Protein AF-A0A379GE76-F1 (afdb_monomer_lite)

Structure (mmCIF, N/CA/C/O backbone):
data_AF-A0A379GE76-F1
#
_entry.id   AF-A0A379GE76-F1
#
loop_
_atom_site.group_PDB
_atom_site.id
_atom_site.type_symbol
_atom_site.label_atom_id
_atom_site.label_alt_id
_atom_site.label_comp_id
_atom_site.label_asym_id
_atom_site.label_entity_id
_atom_site.label_seq_id
_atom_site.pdbx_PDB_ins_code
_atom_site.Cartn_x
_atom_site.Cartn_y
_atom_site.Cartn_z
_atom_site.occupancy
_atom_site.B_iso_or_equiv
_atom_site.auth_seq_id
_atom_site.auth_comp_id
_atom_site.auth_asym_id
_atom_site.auth_atom_id
_atom_site.pdbx_PDB_model_num
ATOM 1 N N . MET A 1 1 ? 8.974 9.826 22.238 1.00 55.12 1 MET A N 1
ATOM 2 C CA . MET A 1 1 ? 9.952 9.254 21.281 1.00 55.12 1 MET A CA 1
ATOM 3 C C . MET A 1 1 ? 10.546 7.916 21.727 1.00 55.12 1 MET A C 1
ATOM 5 O O . MET A 1 1 ? 10.909 7.116 20.878 1.00 55.12 1 MET A O 1
ATOM 9 N N . THR A 1 2 ? 10.591 7.616 23.027 1.00 44.22 2 THR A N 1
ATOM 10 C CA . THR A 1 2 ? 11.177 6.379 23.576 1.00 44.22 2 THR A CA 1
ATOM 11 C C . THR A 1 2 ? 10.398 5.110 23.203 1.00 44.22 2 THR A C 1
ATOM 13 O O . THR A 1 2 ? 11.009 4.115 22.840 1.00 44.22 2 THR A O 1
ATOM 16 N N . HIS A 1 3 ? 9.061 5.150 23.193 1.00 59.72 3 HIS A N 1
ATOM 17 C CA . HIS A 1 3 ? 8.235 3.976 22.873 1.00 59.72 3 HIS A CA 1
ATOM 18 C C . HIS A 1 3 ? 8.404 3.467 21.438 1.00 59.72 3 HIS A C 1
ATOM 20 O O . HIS A 1 3 ? 8.446 2.261 21.243 1.00 59.72 3 HIS A O 1
ATOM 26 N N . LEU A 1 4 ? 8.560 4.360 20.452 1.00 59.81 4 LEU A N 1
ATOM 27 C CA . LEU A 1 4 ? 8.788 3.953 19.062 1.00 59.81 4 LEU A CA 1
ATOM 28 C C . LEU A 1 4 ? 10.170 3.306 18.906 1.00 59.81 4 LEU A C 1
ATOM 30 O O . LEU A 1 4 ? 10.293 2.271 18.270 1.00 59.81 4 LEU A O 1
ATOM 34 N N . ARG A 1 5 ? 11.191 3.854 19.581 1.00 58.88 5 ARG A N 1
ATOM 35 C CA . ARG A 1 5 ? 12.540 3.274 19.595 1.00 58.88 5 ARG A CA 1
ATOM 36 C C . ARG A 1 5 ? 12.560 1.892 20.251 1.00 58.88 5 ARG A C 1
ATOM 38 O O . ARG A 1 5 ? 13.148 0.977 19.697 1.00 58.88 5 ARG A O 1
ATOM 45 N N . TYR A 1 6 ? 11.894 1.727 21.396 1.00 62.81 6 TYR A N 1
ATOM 46 C CA . TYR A 1 6 ? 11.773 0.423 22.061 1.00 62.81 6 TYR A CA 1
ATOM 47 C C . TYR A 1 6 ? 10.913 -0.567 21.268 1.00 62.81 6 TYR A C 1
ATOM 49 O O . TYR A 1 6 ? 11.210 -1.756 21.275 1.00 62.81 6 TYR A O 1
ATOM 57 N N . PHE A 1 7 ? 9.885 -0.091 20.561 1.00 65.44 7 PHE A N 1
ATOM 58 C CA . PHE A 1 7 ? 9.079 -0.909 19.658 1.00 65.44 7 PHE A CA 1
ATOM 59 C C . PHE A 1 7 ? 9.916 -1.429 18.485 1.00 65.44 7 PHE A C 1
ATOM 61 O O . PHE A 1 7 ? 9.905 -2.628 18.237 1.00 65.44 7 PHE A O 1
ATOM 68 N N . SER A 1 8 ? 10.709 -0.568 17.838 1.00 67.31 8 SER A N 1
ATOM 69 C CA . SER A 1 8 ? 11.627 -0.968 16.767 1.00 67.31 8 SER A CA 1
ATOM 70 C C . SER A 1 8 ? 12.723 -1.910 17.271 1.00 67.31 8 SER A C 1
ATOM 72 O O . SER A 1 8 ? 12.955 -2.941 16.662 1.00 67.31 8 SER A O 1
ATOM 74 N N . ILE A 1 9 ? 13.352 -1.624 18.415 1.00 65.62 9 ILE A N 1
ATOM 75 C CA . ILE A 1 9 ? 14.371 -2.518 18.992 1.00 65.62 9 ILE A CA 1
ATOM 76 C C . ILE A 1 9 ? 13.761 -3.890 19.320 1.00 65.62 9 ILE A C 1
ATOM 78 O O . ILE A 1 9 ? 14.342 -4.907 18.977 1.00 65.62 9 ILE A O 1
ATOM 82 N N . ARG A 1 10 ? 12.557 -3.950 19.903 1.00 67.00 10 ARG A N 1
ATOM 83 C CA . ARG A 1 10 ? 11.865 -5.227 20.154 1.00 67.00 10 ARG A CA 1
ATOM 84 C C . ARG A 1 10 ? 11.523 -5.975 18.862 1.00 67.00 10 ARG A C 1
ATOM 86 O O . ARG A 1 10 ? 11.594 -7.196 18.849 1.00 67.00 10 ARG A O 1
ATOM 93 N N . LEU A 1 11 ? 11.128 -5.247 17.819 1.00 63.97 11 LEU A N 1
ATOM 94 C CA . LEU A 1 11 ? 10.774 -5.808 16.516 1.00 63.97 11 LEU A CA 1
ATOM 95 C C . LEU A 1 11 ? 11.995 -6.403 15.797 1.00 63.97 11 LEU A C 1
ATOM 97 O O . LEU A 1 11 ? 11.869 -7.439 15.163 1.00 63.97 11 LEU A O 1
ATOM 101 N N . PHE A 1 12 ? 13.169 -5.779 15.931 1.00 65.75 12 PHE A N 1
ATOM 102 C CA . PHE A 1 12 ? 14.386 -6.169 15.207 1.00 65.75 12 PHE A CA 1
ATOM 103 C C . PHE A 1 12 ? 15.405 -6.972 16.039 1.00 65.75 12 PHE A C 1
ATOM 105 O O . PHE A 1 12 ? 16.416 -7.398 15.494 1.00 65.75 12 PHE A O 1
ATOM 112 N N . SER A 1 13 ? 15.203 -7.151 17.351 1.00 49.62 13 SER A N 1
ATOM 113 C CA . SER A 1 13 ? 16.159 -7.825 18.255 1.00 49.62 13 SER A CA 1
ATOM 114 C C . SER A 1 13 ? 15.664 -9.158 18.832 1.00 49.62 13 SER A C 1
ATOM 116 O O . SER A 1 13 ? 16.145 -9.566 19.890 1.00 49.62 13 SER A O 1
ATOM 118 N N . GLN A 1 14 ? 14.721 -9.854 18.187 1.00 51.31 14 GLN A N 1
ATOM 119 C CA . GLN A 1 14 ? 14.470 -11.252 18.556 1.00 51.31 14 GLN A CA 1
ATOM 120 C C . GLN A 1 14 ? 15.651 -12.135 18.111 1.00 51.31 14 GLN A C 1
ATOM 122 O O . GLN A 1 14 ? 16.094 -12.009 16.969 1.00 51.31 14 GLN A O 1
ATOM 127 N N . PRO A 1 15 ? 16.197 -12.986 19.002 1.00 46.62 15 PRO A N 1
ATOM 128 C CA . PRO A 1 15 ? 17.331 -13.838 18.682 1.00 46.62 15 PRO A CA 1
ATOM 129 C C . PRO A 1 15 ? 16.860 -15.008 17.815 1.00 46.62 15 PRO A C 1
ATOM 131 O O . PRO A 1 15 ? 16.119 -15.866 18.281 1.00 46.62 15 PRO A O 1
ATOM 134 N N . GLU A 1 16 ? 17.281 -14.971 16.554 1.00 52.97 16 GLU A N 1
ATOM 135 C CA . GLU A 1 16 ? 17.457 -16.080 15.609 1.00 52.97 16 GLU A CA 1
ATOM 136 C C . GLU A 1 16 ? 16.700 -17.382 15.931 1.00 52.97 16 GLU A C 1
ATOM 138 O O . GLU A 1 16 ? 17.243 -18.315 16.521 1.00 52.97 16 GLU A O 1
ATOM 143 N N . ASN A 1 17 ? 15.447 -17.455 15.487 1.00 43.12 17 ASN A N 1
ATOM 144 C CA . ASN A 1 17 ? 14.892 -18.643 14.840 1.00 43.12 17 ASN A CA 1
ATOM 145 C C . ASN A 1 17 ? 13.672 -18.216 14.013 1.00 43.12 17 ASN A C 1
ATOM 147 O O . ASN A 1 17 ? 12.792 -17.528 14.521 1.00 43.12 17 ASN A O 1
ATOM 151 N N . ASP A 1 18 ? 13.667 -18.642 12.752 1.00 39.56 18 ASP A N 1
ATOM 152 C CA . ASP A 1 18 ? 12.562 -18.590 11.792 1.00 39.56 18 ASP A CA 1
ATOM 153 C C . ASP A 1 18 ? 12.178 -17.210 11.228 1.00 39.56 18 ASP A C 1
ATOM 155 O O . ASP A 1 18 ? 11.331 -16.470 11.723 1.00 39.56 18 ASP A O 1
ATOM 159 N N . HIS A 1 19 ? 12.773 -16.898 10.076 1.00 47.84 19 HIS A N 1
ATOM 160 C CA . HIS A 1 19 ? 12.178 -15.992 9.100 1.00 47.84 19 HIS A CA 1
ATOM 161 C C . HIS A 1 19 ? 10.910 -16.639 8.500 1.00 47.84 19 HIS A C 1
ATOM 163 O O . HIS A 1 19 ? 11.003 -17.264 7.456 1.00 47.84 19 HIS A O 1
ATOM 169 N N . GLU A 1 20 ? 9.771 -16.540 9.197 1.00 47.34 20 GLU A N 1
ATOM 170 C CA . GLU A 1 20 ? 8.353 -16.752 8.792 1.00 47.34 20 GLU A CA 1
ATOM 171 C C . GLU A 1 20 ? 7.533 -16.781 10.112 1.00 47.34 20 GLU A C 1
ATOM 173 O O . GLU A 1 20 ? 8.081 -17.306 11.079 1.00 47.34 20 GLU A O 1
ATOM 178 N N . PRO A 1 21 ? 6.282 -16.269 10.294 1.00 44.72 21 PRO A N 1
ATOM 179 C CA . PRO A 1 21 ? 5.251 -15.707 9.405 1.00 44.72 21 PRO A CA 1
ATOM 180 C C . PRO A 1 21 ? 4.670 -14.3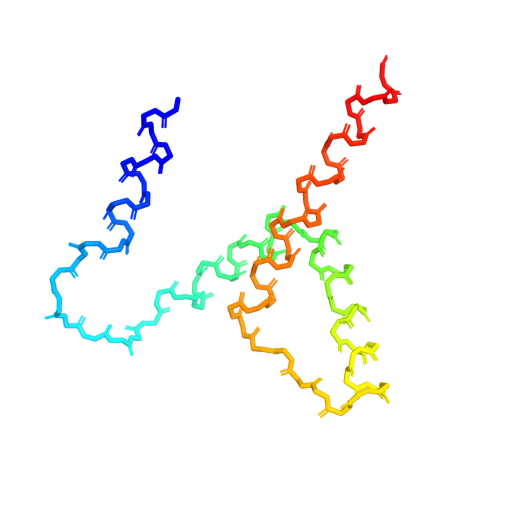47 9.914 1.00 44.72 21 PRO A C 1
ATOM 182 O O . PRO A 1 21 ? 3.526 -13.992 9.626 1.00 44.72 21 PRO A O 1
ATOM 185 N N . LEU A 1 22 ? 5.425 -13.592 10.724 1.00 48.38 22 LEU A N 1
ATOM 186 C CA . LEU A 1 22 ? 4.922 -12.419 11.464 1.00 48.38 22 LEU A CA 1
ATOM 187 C C . LEU A 1 22 ? 4.563 -11.211 10.566 1.00 48.38 22 LEU A C 1
ATOM 189 O O . LEU A 1 22 ? 3.716 -10.392 10.927 1.00 48.38 22 LEU A O 1
ATOM 193 N N . GLU A 1 23 ? 5.200 -11.089 9.396 1.00 55.09 23 GLU A N 1
ATOM 194 C CA . GLU A 1 23 ? 4.946 -10.003 8.432 1.00 55.09 23 GLU A CA 1
ATOM 195 C C . GLU A 1 23 ? 3.545 -10.087 7.811 1.00 55.09 23 GLU A C 1
ATOM 197 O O . GLU A 1 23 ? 2.890 -9.055 7.645 1.00 55.09 23 GLU A O 1
ATOM 202 N N . ASN A 1 24 ? 3.033 -11.301 7.574 1.00 62.12 24 ASN A N 1
ATOM 203 C CA . ASN A 1 24 ? 1.697 -11.499 7.009 1.00 62.12 24 ASN A CA 1
ATOM 204 C C . ASN A 1 24 ? 0.597 -11.084 7.995 1.00 62.12 24 ASN A C 1
ATOM 206 O O . ASN A 1 24 ? -0.313 -10.345 7.620 1.00 62.12 24 ASN A O 1
ATOM 210 N N . GLU A 1 25 ? 0.714 -11.465 9.273 1.00 74.00 25 GLU A N 1
ATOM 211 C CA . GLU A 1 25 ? -0.253 -11.049 10.301 1.00 74.00 25 GLU A CA 1
ATOM 212 C C . GLU A 1 25 ? -0.279 -9.528 10.481 1.00 74.00 25 GLU A C 1
ATOM 214 O O . GLU A 1 25 ? -1.349 -8.923 10.593 1.00 74.00 25 GLU A O 1
ATOM 219 N N . LEU A 1 26 ? 0.891 -8.880 10.484 1.00 79.19 26 LEU A N 1
ATOM 220 C CA . LEU A 1 26 ? 0.964 -7.428 10.605 1.00 79.19 26 LEU A CA 1
ATOM 221 C C . LEU A 1 26 ? 0.323 -6.733 9.403 1.00 79.19 26 LEU A C 1
ATOM 223 O O . LEU A 1 26 ? -0.422 -5.764 9.578 1.00 79.19 26 LEU A O 1
ATOM 227 N N . LEU A 1 27 ? 0.607 -7.215 8.193 1.00 80.06 27 LEU A N 1
ATOM 228 C CA . LEU A 1 27 ? 0.028 -6.657 6.986 1.00 80.06 27 LEU A CA 1
ATOM 229 C C . LEU A 1 27 ? -1.498 -6.795 6.992 1.00 80.06 27 LEU A C 1
ATOM 231 O O . LEU A 1 27 ? -2.184 -5.822 6.686 1.00 80.06 27 LEU A O 1
ATOM 235 N N . ASP A 1 28 ? -2.041 -7.938 7.401 1.00 85.69 28 ASP A N 1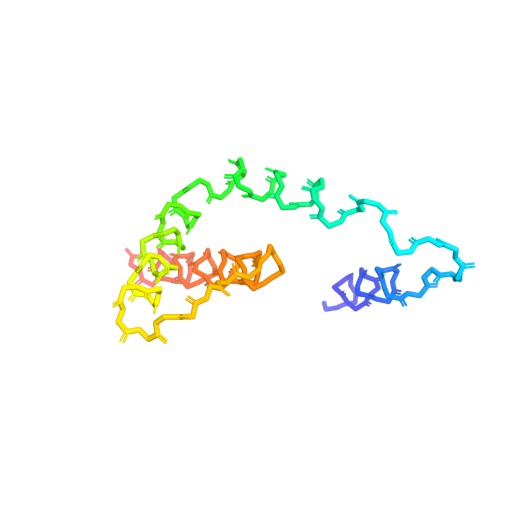
ATOM 236 C CA . ASP A 1 28 ? -3.491 -8.142 7.460 1.00 85.69 28 ASP A CA 1
ATOM 237 C C . ASP A 1 28 ? -4.165 -7.231 8.496 1.00 85.69 28 ASP A C 1
ATOM 239 O O . ASP A 1 28 ? -5.154 -6.561 8.182 1.00 85.69 28 ASP A O 1
ATOM 243 N N . ILE A 1 29 ? -3.564 -7.064 9.679 1.00 86.44 29 ILE A N 1
ATOM 244 C CA . ILE A 1 29 ? -4.031 -6.090 10.682 1.00 86.44 29 ILE A CA 1
ATOM 245 C C . ILE A 1 29 ? -4.032 -4.662 10.110 1.00 86.44 29 ILE A C 1
ATOM 247 O O . ILE A 1 29 ? -4.946 -3.869 10.367 1.00 86.44 29 ILE A O 1
ATOM 251 N N . ILE A 1 30 ? -2.997 -4.298 9.349 1.00 86.31 30 ILE A N 1
ATOM 252 C CA . ILE A 1 30 ? -2.853 -2.962 8.764 1.00 86.31 30 ILE A CA 1
ATOM 253 C C . ILE A 1 30 ? -3.835 -2.738 7.611 1.00 86.31 30 ILE A C 1
ATOM 255 O O . ILE A 1 30 ? -4.416 -1.653 7.539 1.00 86.31 30 ILE A O 1
ATOM 259 N N . LYS A 1 31 ? -4.065 -3.737 6.750 1.00 87.38 31 LYS A N 1
ATOM 260 C CA . LYS A 1 31 ? -5.072 -3.690 5.676 1.00 87.38 31 LYS A CA 1
ATOM 261 C C . LYS A 1 31 ? -6.465 -3.420 6.242 1.00 87.38 31 LYS A C 1
ATOM 263 O O . LYS A 1 31 ? -7.170 -2.554 5.719 1.00 87.38 31 LYS A O 1
ATOM 268 N N . ASP A 1 32 ? -6.821 -4.089 7.337 1.00 88.50 32 ASP A N 1
ATOM 269 C CA . ASP A 1 32 ? -8.111 -3.905 8.005 1.00 88.50 32 ASP A CA 1
ATOM 270 C C . ASP A 1 32 ? -8.217 -2.533 8.675 1.00 88.50 32 ASP A C 1
ATOM 272 O O . ASP A 1 32 ? -9.183 -1.791 8.471 1.00 88.50 32 ASP A O 1
ATOM 276 N N . LYS A 1 33 ? -7.194 -2.137 9.440 1.00 87.56 33 LYS A N 1
ATOM 277 C CA . LYS A 1 33 ? -7.198 -0.862 10.169 1.00 87.56 33 LYS A CA 1
ATOM 278 C C . LYS A 1 33 ? -7.133 0.359 9.245 1.00 87.56 33 LYS A C 1
ATOM 280 O O . LYS A 1 33 ? -7.740 1.390 9.540 1.00 87.56 33 LYS A O 1
ATOM 285 N N . TYR A 1 34 ? -6.391 0.266 8.145 1.00 90.38 34 TYR A N 1
ATOM 286 C CA . TYR A 1 34 ? -6.125 1.355 7.204 1.00 90.38 34 TYR A CA 1
ATOM 287 C C . TYR A 1 34 ? -6.677 1.038 5.813 1.00 90.38 34 TYR A C 1
ATOM 289 O O . TYR A 1 34 ? -5.998 1.218 4.802 1.00 90.38 34 TYR A O 1
ATOM 297 N N . HIS A 1 35 ? -7.947 0.634 5.757 1.00 93.44 35 HIS A N 1
ATOM 298 C CA . HIS A 1 35 ? -8.611 0.217 4.523 1.00 93.44 35 HIS A CA 1
ATOM 299 C C . HIS A 1 35 ? -8.472 1.228 3.368 1.00 93.44 35 HIS A C 1
ATOM 301 O O . HIS A 1 35 ? -8.110 0.863 2.254 1.00 93.44 35 HIS A O 1
ATOM 307 N N . GLN A 1 36 ? -8.703 2.523 3.616 1.00 94.75 36 GLN A N 1
ATOM 308 C CA . GLN A 1 36 ? -8.592 3.556 2.572 1.00 94.75 36 GLN A CA 1
ATOM 309 C C . GLN A 1 36 ? -7.146 3.736 2.058 1.00 94.75 36 GLN A C 1
ATOM 311 O O . GLN A 1 36 ? -6.937 3.661 0.843 1.00 94.75 36 GLN A O 1
ATOM 316 N N . PRO A 1 37 ? -6.131 3.918 2.930 1.00 95.50 37 PRO A N 1
ATOM 317 C CA . PRO A 1 37 ? -4.727 3.875 2.522 1.00 95.50 37 PRO A CA 1
ATOM 318 C C . PRO A 1 37 ? -4.328 2.607 1.761 1.00 95.50 37 PRO A C 1
ATOM 320 O O . PRO A 1 37 ? -3.633 2.706 0.751 1.00 95.50 37 PRO A O 1
ATOM 323 N N . TYR A 1 38 ? -4.816 1.437 2.174 1.00 96.00 38 TYR A N 1
ATOM 324 C CA . TYR A 1 38 ? -4.559 0.179 1.476 1.00 96.00 38 TYR A CA 1
ATOM 325 C C . TYR A 1 38 ? -5.162 0.138 0.070 1.00 96.00 38 TYR A C 1
ATOM 327 O O . TYR A 1 38 ? -4.467 -0.178 -0.894 1.00 96.00 38 TYR A O 1
ATOM 335 N N . MET A 1 39 ? -6.413 0.563 -0.096 1.00 96.88 39 MET A N 1
ATOM 336 C CA . MET A 1 39 ? -7.037 0.651 -1.421 1.00 96.88 39 MET A CA 1
ATOM 337 C C . MET A 1 39 ? -6.302 1.632 -2.346 1.00 96.88 39 MET A C 1
ATOM 339 O O . MET A 1 39 ? -6.229 1.413 -3.556 1.00 96.88 39 MET A O 1
ATOM 343 N N . CYS A 1 40 ? -5.731 2.706 -1.794 1.00 96.62 40 CYS A N 1
ATOM 344 C CA . CYS A 1 40 ? -4.854 3.608 -2.538 1.00 96.62 40 CYS A CA 1
ATOM 345 C C . CYS A 1 40 ? -3.541 2.914 -2.942 1.00 96.62 40 CYS A C 1
ATOM 347 O O . CYS A 1 40 ? -3.158 2.952 -4.112 1.00 96.62 40 CYS A O 1
ATOM 349 N N . CYS A 1 41 ? -2.907 2.210 -2.003 1.00 96.75 41 CYS A N 1
ATOM 350 C CA . CYS A 1 41 ? -1.696 1.424 -2.228 1.00 96.75 41 CYS A CA 1
ATOM 351 C C . CYS A 1 41 ? -1.871 0.407 -3.368 1.00 96.75 41 CYS A C 1
ATOM 353 O O . CYS A 1 41 ? -1.030 0.338 -4.261 1.00 96.75 41 CYS A O 1
ATOM 355 N N . LEU A 1 42 ? -2.999 -0.311 -3.422 1.00 96.62 42 LEU A N 1
ATOM 356 C CA . LEU A 1 42 ? -3.288 -1.264 -4.502 1.00 96.62 42 LEU A CA 1
ATOM 357 C C . LEU A 1 42 ? -3.366 -0.602 -5.885 1.00 96.62 42 LEU A C 1
ATOM 359 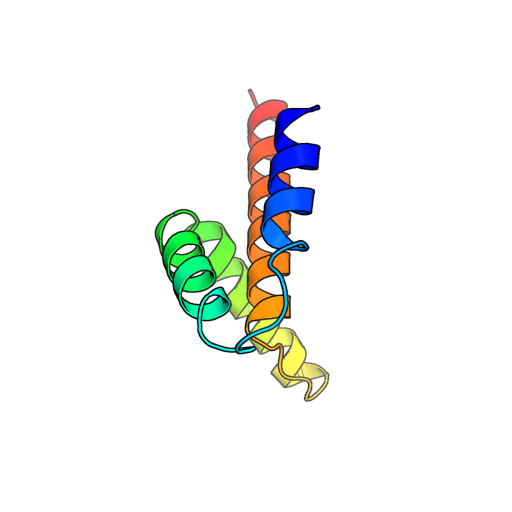O O . LEU A 1 42 ? -2.901 -1.173 -6.872 1.00 96.62 42 LEU A O 1
ATOM 363 N N . LYS A 1 43 ? -3.917 0.615 -5.977 1.00 97.81 43 LYS A N 1
ATOM 364 C CA . LYS A 1 43 ? -3.947 1.371 -7.241 1.00 97.81 43 LYS A CA 1
ATOM 365 C C . LYS A 1 43 ? -2.541 1.765 -7.689 1.00 97.81 43 LYS A C 1
ATOM 367 O O . LYS A 1 43 ? -2.239 1.670 -8.877 1.00 97.81 43 LYS A O 1
ATOM 372 N N . ILE A 1 44 ? -1.692 2.178 -6.748 1.00 96.31 44 ILE A N 1
ATOM 373 C CA . ILE A 1 44 ? -0.292 2.530 -7.016 1.00 96.31 44 ILE A CA 1
ATOM 374 C C . ILE A 1 44 ? 0.493 1.290 -7.453 1.00 96.31 44 ILE A C 1
ATOM 376 O O . ILE A 1 44 ? 1.164 1.336 -8.479 1.00 96.31 44 ILE A O 1
ATOM 380 N N . SER A 1 45 ? 0.347 0.173 -6.735 1.00 95.25 45 SER A N 1
ATOM 381 C CA . SER A 1 45 ? 0.984 -1.105 -7.076 1.00 95.25 45 SER A CA 1
ATOM 382 C C . SER A 1 45 ? 0.599 -1.564 -8.484 1.00 95.25 45 SER A C 1
ATOM 384 O O . SER A 1 45 ? 1.468 -1.849 -9.308 1.00 95.25 45 SER A O 1
ATOM 386 N N . LYS A 1 46 ? -0.698 -1.512 -8.823 1.00 97.50 46 LYS A N 1
ATOM 387 C CA . LYS A 1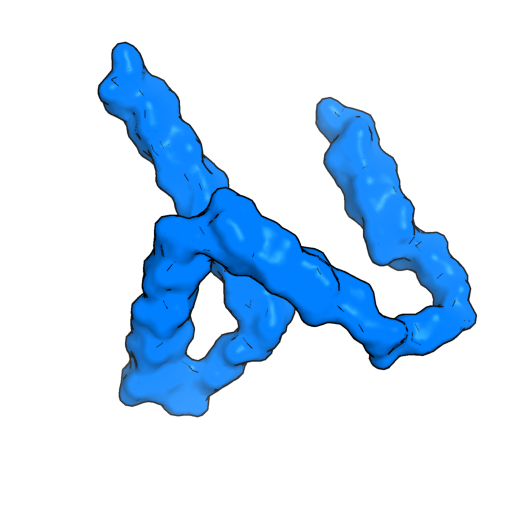 46 ? -1.171 -1.817 -10.179 1.00 97.50 46 LYS A CA 1
ATOM 388 C C . LYS A 1 46 ? -0.539 -0.902 -11.230 1.00 97.50 46 LYS A C 1
ATOM 390 O O . LYS A 1 46 ? -0.053 -1.390 -12.241 1.00 97.50 46 LYS A O 1
ATOM 395 N N . PHE A 1 47 ? -0.510 0.408 -10.993 1.00 97.31 47 PHE A N 1
ATOM 396 C CA . PHE A 1 47 ? 0.113 1.356 -11.919 1.00 97.31 47 PHE A CA 1
ATOM 397 C C . PHE A 1 47 ? 1.606 1.070 -12.133 1.00 97.31 47 PHE A C 1
ATOM 399 O O . PHE A 1 47 ? 2.085 1.124 -13.266 1.00 97.31 47 PHE A O 1
ATOM 406 N N . ILE A 1 48 ? 2.340 0.756 -11.061 1.00 95.00 48 ILE A N 1
ATOM 407 C CA . ILE A 1 48 ? 3.767 0.428 -11.134 1.00 95.00 48 ILE A CA 1
ATOM 408 C C . ILE A 1 48 ? 3.980 -0.840 -11.961 1.00 95.00 48 ILE A C 1
ATOM 410 O O . ILE A 1 48 ? 4.837 -0.858 -12.846 1.00 95.00 48 ILE A O 1
ATOM 414 N N . LYS A 1 49 ? 3.154 -1.863 -11.733 1.00 95.44 49 LYS A N 1
ATOM 415 C CA . LYS A 1 49 ? 3.182 -3.098 -12.512 1.00 95.44 49 LYS A CA 1
ATOM 416 C C . LYS A 1 49 ? 2.892 -2.848 -13.985 1.00 95.44 49 LYS A C 1
ATOM 418 O O . LYS A 1 49 ? 3.679 -3.256 -14.830 1.00 95.44 49 LYS A O 1
ATOM 423 N N . ASP A 1 50 ? 1.818 -2.132 -14.293 1.00 97.00 50 ASP A N 1
ATOM 424 C CA . ASP A 1 50 ? 1.393 -1.898 -15.674 1.00 97.00 50 ASP A CA 1
ATOM 425 C C . ASP A 1 50 ? 2.415 -1.048 -16.453 1.00 97.00 50 ASP A C 1
ATOM 427 O O . ASP A 1 50 ? 2.628 -1.264 -17.645 1.00 97.00 50 ASP A O 1
ATOM 431 N N . LYS A 1 51 ? 3.067 -0.082 -15.793 1.00 96.00 51 LYS A N 1
ATOM 432 C CA . LYS A 1 51 ? 3.982 0.864 -16.450 1.00 96.00 51 LYS A CA 1
ATOM 433 C C . LYS A 1 51 ? 5.441 0.412 -16.475 1.00 96.00 51 LYS A C 1
ATOM 435 O O . LYS A 1 51 ? 6.155 0.738 -17.421 1.00 96.00 51 LYS A O 1
ATOM 440 N N . TYR A 1 52 ? 5.892 -0.288 -15.438 1.00 95.69 52 TYR A N 1
ATOM 441 C CA . TYR A 1 52 ? 7.304 -0.624 -15.237 1.00 95.69 52 TYR A CA 1
ATOM 442 C C . TYR A 1 52 ? 7.557 -2.132 -15.131 1.00 95.69 52 TYR A C 1
ATOM 444 O O . TYR A 1 52 ? 8.703 -2.534 -14.956 1.00 95.69 52 TYR A O 1
ATOM 452 N N . ASN A 1 53 ? 6.513 -2.966 -15.230 1.00 93.69 53 ASN A N 1
ATOM 453 C CA . ASN A 1 53 ? 6.578 -4.421 -15.063 1.00 93.69 53 ASN A CA 1
ATOM 454 C C . ASN A 1 53 ? 7.237 -4.856 -13.739 1.00 93.69 53 ASN A C 1
ATOM 456 O O . ASN A 1 53 ? 7.843 -5.922 -13.648 1.00 93.69 53 ASN A O 1
ATOM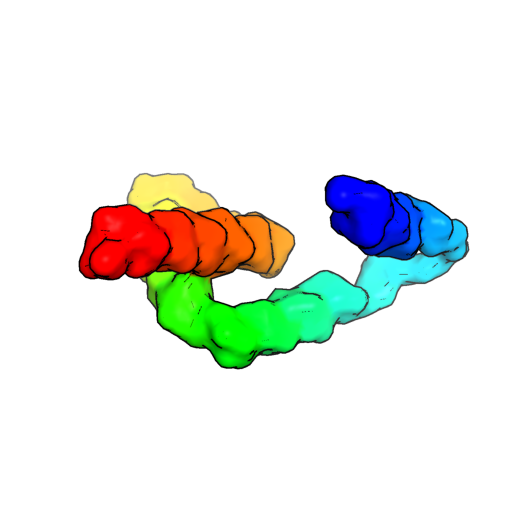 460 N N . CYS A 1 54 ? 7.118 -4.012 -12.712 1.00 94.31 54 CYS A N 1
ATOM 461 C CA . CYS A 1 54 ? 7.638 -4.244 -11.372 1.00 94.31 54 CYS A CA 1
ATOM 462 C C . CYS A 1 54 ? 6.482 -4.626 -10.441 1.00 94.31 54 CYS A C 1
ATOM 464 O O . CYS A 1 54 ? 5.430 -3.986 -10.467 1.00 94.31 54 CYS A O 1
ATOM 466 N N . THR A 1 55 ? 6.655 -5.678 -9.644 1.00 92.88 55 THR A N 1
ATOM 467 C CA . THR A 1 55 ? 5.655 -6.113 -8.660 1.00 92.88 55 THR A CA 1
ATOM 468 C C . THR A 1 55 ? 6.165 -5.766 -7.277 1.00 92.88 55 THR A C 1
ATOM 470 O O . THR A 1 55 ? 7.302 -6.105 -6.970 1.00 92.88 55 THR A O 1
ATOM 473 N N . LEU A 1 56 ? 5.322 -5.106 -6.484 1.00 88.62 56 LEU A N 1
ATOM 474 C CA . LEU A 1 56 ? 5.649 -4.801 -5.099 1.00 88.62 56 LEU A CA 1
ATOM 475 C C . LEU A 1 56 ? 5.384 -6.012 -4.206 1.00 88.62 56 LEU A C 1
ATOM 477 O O . LEU A 1 56 ? 4.322 -6.630 -4.339 1.00 88.62 56 LEU A O 1
ATOM 481 N N . ASP A 1 57 ? 6.317 -6.317 -3.313 1.00 89.94 57 ASP A N 1
ATOM 482 C CA . ASP A 1 57 ? 6.143 -7.355 -2.296 1.00 89.94 57 ASP A CA 1
ATOM 483 C C . ASP A 1 57 ? 5.327 -6.865 -1.083 1.00 89.94 57 ASP A C 1
ATOM 485 O O . ASP A 1 57 ? 4.978 -5.687 -0.958 1.00 89.94 57 ASP A O 1
ATOM 489 N N . ASP A 1 58 ? 4.976 -7.788 -0.187 1.00 88.12 58 ASP A N 1
ATOM 490 C CA . ASP A 1 58 ? 4.136 -7.501 0.979 1.00 88.12 58 ASP A CA 1
ATOM 491 C C . ASP A 1 58 ? 4.767 -6.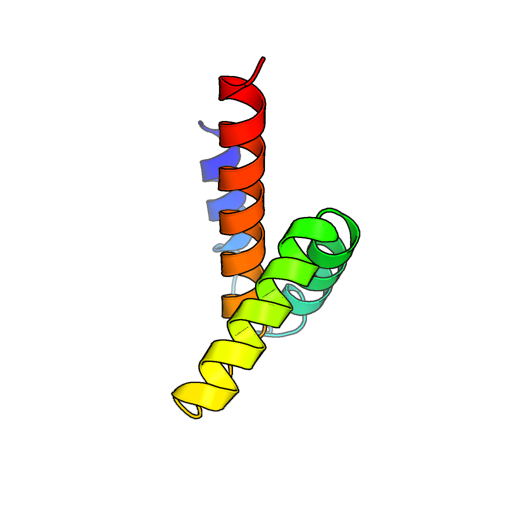480 1.941 1.00 88.12 58 ASP A C 1
ATOM 493 O O . ASP A 1 58 ? 4.047 -5.675 2.544 1.00 88.12 58 ASP A O 1
ATOM 497 N N . ASN A 1 59 ? 6.099 -6.432 2.020 1.00 86.19 59 ASN A N 1
ATOM 498 C CA . ASN A 1 59 ? 6.815 -5.445 2.819 1.00 86.19 59 ASN A CA 1
ATOM 499 C C . ASN A 1 59 ? 6.719 -4.060 2.184 1.00 86.19 59 ASN A C 1
ATOM 501 O O . ASN A 1 59 ? 6.364 -3.090 2.858 1.00 86.19 59 ASN A O 1
ATOM 505 N N . GLU A 1 60 ? 6.950 -3.951 0.879 1.00 90.94 60 GLU A N 1
ATOM 506 C CA . GLU A 1 60 ? 6.791 -2.701 0.133 1.00 90.94 60 GLU A CA 1
ATOM 507 C C . GLU A 1 60 ? 5.352 -2.170 0.208 1.00 90.94 60 GLU A C 1
ATOM 509 O O . GLU A 1 60 ? 5.133 -0.968 0.409 1.00 90.94 60 GLU A O 1
ATOM 514 N N . ILE A 1 61 ? 4.361 -3.062 0.114 1.00 92.88 61 ILE A N 1
ATOM 515 C CA . ILE A 1 61 ? 2.947 -2.731 0.309 1.00 92.88 61 ILE A CA 1
ATOM 516 C C . ILE A 1 61 ? 2.712 -2.209 1.731 1.00 92.88 61 ILE A C 1
ATOM 518 O O . ILE A 1 61 ? 2.132 -1.132 1.890 1.00 92.88 61 ILE A O 1
ATOM 522 N N . LEU A 1 62 ? 3.183 -2.912 2.763 1.00 87.88 62 LEU A N 1
ATOM 523 C CA . LEU A 1 62 ? 3.040 -2.501 4.161 1.00 87.88 62 LEU A CA 1
ATOM 524 C C . LEU A 1 62 ? 3.614 -1.097 4.405 1.00 87.88 62 LEU A C 1
ATOM 526 O O . LEU A 1 62 ? 2.932 -0.231 4.969 1.00 87.88 62 LEU A O 1
ATOM 530 N N . TYR A 1 63 ? 4.840 -0.846 3.940 1.00 88.75 63 TYR A N 1
ATOM 531 C CA . TYR A 1 63 ? 5.483 0.464 4.044 1.00 88.75 63 TYR A CA 1
ATOM 532 C C . TYR A 1 63 ? 4.650 1.551 3.367 1.00 88.75 63 TYR A C 1
ATOM 534 O O . TYR A 1 63 ? 4.380 2.600 3.965 1.00 88.75 63 TYR A O 1
ATOM 542 N N . LEU A 1 64 ? 4.195 1.305 2.139 1.00 93.38 64 LEU A N 1
ATOM 543 C CA . LEU A 1 64 ? 3.440 2.290 1.377 1.00 93.38 64 LEU A CA 1
ATOM 544 C C . LEU A 1 64 ? 2.085 2.609 2.035 1.00 93.38 64 LEU A C 1
ATOM 546 O O . LEU A 1 64 ? 1.704 3.782 2.091 1.00 93.38 64 LEU A O 1
ATOM 550 N N . ILE A 1 65 ? 1.396 1.620 2.622 1.00 93.56 65 ILE A N 1
ATOM 551 C CA . ILE A 1 65 ? 0.160 1.842 3.396 1.00 93.56 65 ILE A CA 1
ATOM 552 C C . ILE A 1 65 ? 0.408 2.808 4.559 1.00 93.56 65 ILE A C 1
ATOM 554 O O . ILE A 1 65 ? -0.345 3.773 4.728 1.00 93.56 65 ILE A O 1
ATOM 558 N N . ILE A 1 66 ? 1.464 2.577 5.345 1.00 89.50 66 ILE A N 1
ATOM 559 C CA . ILE A 1 66 ? 1.812 3.409 6.507 1.00 89.50 66 ILE A CA 1
ATOM 560 C C . ILE A 1 66 ? 2.102 4.849 6.065 1.00 89.50 66 ILE A C 1
ATOM 562 O O . ILE A 1 66 ? 1.603 5.799 6.678 1.00 89.50 66 ILE A O 1
ATOM 566 N N . HIS A 1 67 ? 2.857 5.028 4.978 1.00 91.75 67 HIS A N 1
ATOM 567 C CA . HIS A 1 67 ? 3.165 6.353 4.440 1.00 91.75 67 HIS A CA 1
ATOM 568 C C . HIS A 1 67 ? 1.915 7.093 3.950 1.00 91.75 67 HIS A C 1
ATOM 570 O O . HIS A 1 67 ? 1.720 8.260 4.299 1.00 91.75 67 HIS A O 1
ATOM 576 N N . ILE A 1 68 ? 1.030 6.421 3.208 1.00 93.31 68 ILE A N 1
ATOM 577 C CA . ILE A 1 68 ? -0.231 7.015 2.740 1.00 93.31 68 ILE A CA 1
ATOM 578 C C . ILE A 1 68 ? -1.115 7.404 3.930 1.00 93.31 68 ILE A C 1
ATOM 580 O O . ILE A 1 68 ? -1.658 8.510 3.957 1.00 93.31 68 ILE A O 1
ATOM 584 N N . ALA A 1 69 ? -1.240 6.527 4.931 1.00 91.19 69 ALA A N 1
ATOM 585 C CA . ALA A 1 69 ? -2.026 6.793 6.132 1.00 91.19 69 ALA A CA 1
ATOM 586 C C . ALA A 1 69 ? -1.514 8.031 6.881 1.00 91.19 69 ALA A C 1
ATOM 588 O O . ALA A 1 69 ? -2.306 8.890 7.275 1.00 91.19 69 ALA A O 1
ATOM 589 N N . LYS A 1 70 ? -0.189 8.154 7.018 1.00 91.62 70 LYS A N 1
ATOM 590 C CA . LYS A 1 70 ? 0.452 9.291 7.681 1.00 91.62 70 LYS A CA 1
ATOM 591 C C . LYS A 1 70 ? 0.170 10.609 6.958 1.00 91.62 70 LYS A C 1
ATOM 593 O O . LYS A 1 70 ? -0.257 11.573 7.590 1.00 91.62 70 LYS A O 1
ATOM 598 N N . ILE A 1 71 ? 0.335 10.630 5.635 1.00 92.12 71 ILE A N 1
ATOM 599 C CA . ILE A 1 71 ? 0.065 11.813 4.805 1.00 92.12 71 ILE A CA 1
ATOM 600 C C . ILE A 1 71 ? -1.417 12.201 4.875 1.00 92.12 71 ILE A C 1
ATOM 602 O O . ILE A 1 71 ? -1.742 13.383 4.996 1.00 92.12 71 ILE A O 1
ATOM 606 N N . ALA A 1 72 ? -2.329 11.230 4.816 1.00 90.56 72 ALA A N 1
ATOM 607 C CA . ALA A 1 72 ? -3.763 11.490 4.904 1.00 90.56 72 ALA A CA 1
ATOM 608 C C . ALA A 1 72 ? -4.159 12.101 6.261 1.00 90.56 72 ALA A C 1
ATOM 610 O O . ALA A 1 72 ? -4.970 13.028 6.311 1.00 90.56 72 ALA A O 1
ATOM 611 N N . GLU A 1 73 ? -3.573 11.618 7.359 1.00 89.50 73 GLU A N 1
ATOM 612 C CA . GLU A 1 73 ? -3.812 12.162 8.698 1.00 89.50 73 GLU A CA 1
ATOM 613 C C . GLU A 1 73 ? -3.286 13.596 8.835 1.00 89.50 73 GLU A C 1
ATOM 615 O O . GLU A 1 73 ? -3.982 14.462 9.372 1.00 89.50 73 GLU A O 1
ATOM 620 N N . ASP A 1 74 ? -2.087 13.862 8.319 1.00 88.25 74 ASP A N 1
ATOM 621 C CA . ASP A 1 74 ? -1.473 15.188 8.379 1.00 88.25 74 ASP A CA 1
ATOM 622 C C . ASP A 1 74 ? -2.277 16.207 7.545 1.00 88.25 74 ASP A C 1
ATOM 624 O O . ASP A 1 74 ? -2.592 17.293 8.037 1.00 88.25 74 ASP A O 1
ATOM 628 N N . ASN A 1 75 ? -2.757 15.825 6.354 1.00 84.12 75 ASN A N 1
ATOM 629 C CA . ASN A 1 75 ? -3.663 16.662 5.555 1.00 84.12 75 ASN A CA 1
ATOM 630 C C . ASN A 1 75 ? -5.002 16.930 6.257 1.00 84.12 75 ASN A C 1
ATOM 632 O O . ASN A 1 75 ? -5.550 18.029 6.161 1.00 84.12 75 ASN A O 1
ATOM 636 N N . LYS A 1 76 ? -5.548 15.956 6.993 1.00 77.88 76 LYS A N 1
ATOM 637 C CA . LYS A 1 76 ? -6.798 16.145 7.742 1.00 77.88 76 LYS A CA 1
ATOM 638 C C . LYS A 1 76 ? -6.642 17.152 8.887 1.00 77.88 76 LYS A C 1
ATOM 640 O O . LYS A 1 76 ? -7.598 17.853 9.201 1.00 77.88 76 LYS A O 1
ATOM 645 N N . LYS A 1 77 ? -5.454 17.239 9.497 1.00 70.88 77 LYS A N 1
ATOM 646 C CA . LYS A 1 77 ? -5.138 18.228 10.545 1.00 70.88 77 LYS A CA 1
ATOM 647 C C . LYS A 1 77 ? -4.974 19.644 9.996 1.00 70.88 77 LYS A C 1
ATOM 649 O O . LYS A 1 77 ? -5.317 20.580 10.698 1.00 70.88 77 LYS A O 1
ATOM 654 N N . MET A 1 78 ? -4.475 19.797 8.769 1.00 64.19 78 MET A N 1
ATOM 655 C CA . MET A 1 78 ? -4.283 21.108 8.129 1.00 64.19 78 MET A CA 1
ATOM 656 C C . MET A 1 78 ? -5.585 21.746 7.618 1.00 64.19 78 MET A C 1
ATOM 658 O O . MET A 1 78 ? -5.632 22.955 7.437 1.00 64.19 78 MET A O 1
ATOM 662 N N . ASN A 1 79 ? -6.629 20.945 7.379 1.00 59.88 79 ASN A N 1
ATOM 663 C CA . ASN A 1 79 ? -7.935 21.406 6.888 1.00 59.88 79 ASN A CA 1
ATOM 664 C C . ASN A 1 79 ? -8.986 21.557 8.007 1.00 59.88 79 ASN A C 1
ATOM 666 O O . ASN A 1 79 ? -10.186 21.570 7.726 1.00 59.88 79 ASN A O 1
ATOM 670 N N . LYS A 1 80 ? -8.552 21.603 9.270 1.00 50.84 80 LYS A N 1
ATOM 671 C CA . LYS A 1 80 ? -9.401 21.785 10.450 1.00 50.84 80 LYS A CA 1
ATOM 672 C C . LYS A 1 80 ? -9.009 23.070 11.162 1.00 50.84 80 LYS A C 1
ATOM 674 O O . LYS A 1 80 ? -9.937 23.756 11.636 1.00 50.84 80 LYS A O 1
#

InterPro domains:
  IPR011608 PRD domain [PF00874] (1-69)
  IPR011608 PRD domain [PS51372] (1-78)
  IPR036634 PRD domain superfamily [SSF63520] (1-75)

pLDDT: mean 78.83, std 17.98, range [39.56, 97.81]

Organism: Proteus mirabilis (NCBI:txid584)

Radius of gyration: 15.23 Å; chains: 1; bounding box: 27×40×40 Å

Foldseek 3Di:
DVVVVVVVCVVPPDPDDDPDDVLVVLLVVLCVVQVVLLVVLVVVQVVCCVPVVDHDDSVSSSVSSVVSVVVVVVVVVVVD

Sequence (80 aa):
MTHLRYFSIRLFSQPENDHEPLENELLDIIKDKYHQPYMCCLKISKFIKDKYNCTLDDNEILYLIIHIAKIAEDNKKMNK

Secondary structure (DSSP, 8-state):
-HHHHHHHHHHH---S----SHHHHHHHHHHHHTHHHHHHHHHHHHHHHHHH-----HHHHHHHHHHHHHHHHHHHHHT-